Protein AF-K2BAF0-F1 (afdb_monomer)

Sequence (89 aa):
ASTPMGDAKPGWKVLRALATLSHLSGFSYQNIAAIGDTIKKQLDNHFSATARSTSITLPTFNDKIVVPEWSLYRDNALVRRAKALQELV

Solvent-accessible surface area (backbone atoms only — not comparable to full-atom values): 6103 Å² total; per-residue (Å²): 139,80,80,67,66,83,87,58,68,64,67,69,59,53,52,32,51,51,29,58,76,65,71,48,82,93,48,87,70,89,50,71,64,61,52,52,52,51,53,46,53,54,42,62,76,76,49,68,96,62,89,75,86,70,89,75,84,76,82,90,74,92,66,87,81,86,78,78,88,77,59,84,55,61,73,46,76,65,48,60,66,35,62,83,55,58,75,79,110

Foldseek 3Di:
DDDDPDPDDDPLVVVLVVCVVVVHPDSPDDDPVVVVVVVVVVCVVVDDPDPDPDPDDDDDDPDDDDDDDDDPQPDDPVSVPPPVNVVVD

Mean predicted aligned error: 8.89 Å

Secondary structure (DSSP, 8-state):
-PPPPTT---HHHHHHHHHHHTT-TT----SHHHHHHHHHHHHHHH--SS-------PPPP-S--------GGGSSHHHHH-HHHHTT-

Radius of gyration: 20.71 Å; Cα contacts (8 Å, |Δi|>4): 27; chains: 1; bounding box: 51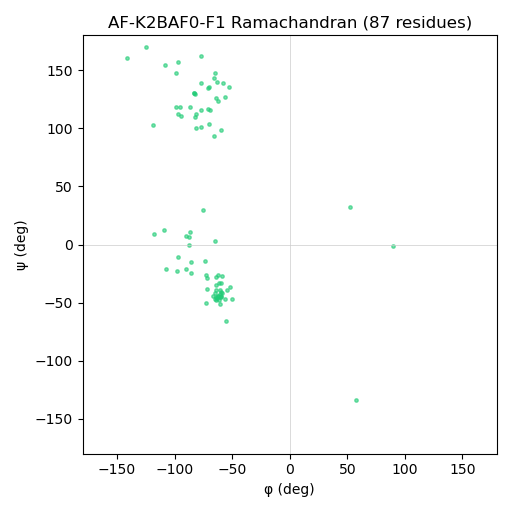×32×44 Å

Structure (mmCIF, N/CA/C/O backbone):
data_AF-K2BAF0-F1
#
_entry.id   AF-K2BAF0-F1
#
loop_
_atom_site.gro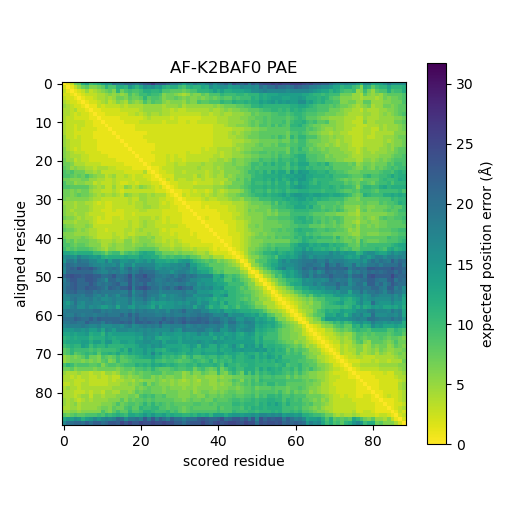up_PDB
_atom_site.id
_atom_site.type_symbol
_atom_site.label_atom_id
_atom_site.label_alt_id
_atom_site.label_comp_id
_atom_site.label_asym_id
_atom_site.label_entity_id
_atom_site.label_seq_id
_atom_site.pdbx_PDB_ins_code
_atom_site.Cartn_x
_atom_site.Cartn_y
_atom_site.Cartn_z
_atom_site.occupancy
_atom_site.B_iso_or_equiv
_atom_site.auth_seq_id
_atom_site.auth_comp_id
_atom_site.auth_asym_id
_atom_site.auth_atom_id
_atom_site.pdbx_PDB_model_num
ATOM 1 N N . ALA A 1 1 ? -10.043 11.760 -11.874 1.00 61.38 1 ALA A N 1
ATOM 2 C CA . ALA A 1 1 ? -10.028 10.459 -11.170 1.00 61.38 1 ALA A CA 1
ATOM 3 C C . ALA A 1 1 ? -11.285 9.687 -11.557 1.00 61.38 1 ALA A C 1
ATOM 5 O O . ALA A 1 1 ? -12.323 10.323 -11.685 1.00 61.38 1 ALA A O 1
ATOM 6 N N . SER A 1 2 ? -11.185 8.376 -11.796 1.00 79.81 2 SER A N 1
ATOM 7 C CA . SER A 1 2 ? -12.328 7.540 -12.204 1.00 79.81 2 SER A CA 1
ATOM 8 C C . SER A 1 2 ? -12.953 6.820 -11.009 1.00 79.81 2 SER A C 1
ATOM 10 O O . SER A 1 2 ? -12.280 6.603 -9.997 1.00 79.81 2 SER A O 1
ATOM 12 N N . THR A 1 3 ? -14.222 6.431 -11.127 1.00 86.25 3 THR A N 1
ATOM 13 C CA . THR A 1 3 ? -14.869 5.539 -10.161 1.00 86.25 3 THR A CA 1
ATOM 14 C C . THR A 1 3 ? -14.215 4.151 -10.190 1.00 86.25 3 THR A C 1
ATOM 16 O O . THR A 1 3 ? -13.731 3.716 -11.241 1.00 86.25 3 THR A O 1
ATOM 19 N N . PRO A 1 4 ? -14.160 3.442 -9.045 1.00 88.62 4 PRO A N 1
ATOM 20 C CA . PRO A 1 4 ? -13.665 2.070 -9.008 1.00 88.62 4 PRO A CA 1
ATOM 21 C C . PRO A 1 4 ? -14.485 1.179 -9.946 1.00 88.62 4 PRO A C 1
ATOM 23 O O . PRO A 1 4 ? -15.706 1.309 -10.011 1.0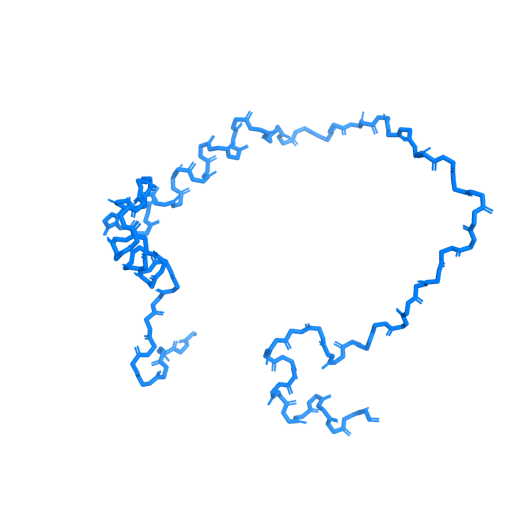0 88.62 4 PRO A O 1
ATOM 26 N N . MET A 1 5 ? -13.823 0.277 -10.672 1.00 92.12 5 MET A N 1
ATOM 27 C CA . MET A 1 5 ? -14.516 -0.647 -11.572 1.00 92.12 5 MET A CA 1
ATOM 28 C C . MET A 1 5 ? -15.173 -1.792 -10.790 1.00 92.12 5 MET A C 1
ATOM 30 O O . MET A 1 5 ? -14.559 -2.358 -9.884 1.00 92.12 5 MET A O 1
ATOM 34 N N . GLY A 1 6 ? -16.396 -2.163 -11.180 1.00 92.94 6 GLY A N 1
ATOM 35 C CA . GLY A 1 6 ? -17.143 -3.271 -10.579 1.00 92.94 6 GLY A CA 1
ATOM 36 C C . GLY A 1 6 ? -17.347 -3.100 -9.070 1.00 92.94 6 GLY A C 1
ATOM 37 O O . GLY A 1 6 ? -17.681 -2.017 -8.596 1.00 92.94 6 GLY A O 1
ATOM 38 N N . ASP A 1 7 ? -17.094 -4.168 -8.312 1.00 92.44 7 ASP A N 1
ATOM 39 C CA . ASP A 1 7 ? -17.261 -4.199 -6.852 1.00 92.44 7 ASP A CA 1
ATOM 40 C C . ASP A 1 7 ? -16.043 -3.701 -6.061 1.00 92.44 7 ASP A C 1
ATOM 42 O O . ASP A 1 7 ? -15.989 -3.850 -4.834 1.00 92.44 7 ASP A O 1
ATOM 46 N N . ALA A 1 8 ? -15.060 -3.089 -6.729 1.00 93.25 8 ALA A N 1
ATOM 47 C CA . ALA A 1 8 ? -13.865 -2.583 -6.071 1.00 93.25 8 ALA A CA 1
ATOM 48 C C . ALA A 1 8 ? -14.220 -1.588 -4.949 1.00 93.25 8 ALA A C 1
ATOM 50 O O . ALA A 1 8 ? -14.939 -0.602 -5.138 1.00 93.25 8 ALA A O 1
ATOM 51 N N . LYS A 1 9 ? -13.689 -1.842 -3.750 1.00 91.44 9 LYS A N 1
ATOM 52 C CA . LYS A 1 9 ? -13.856 -0.980 -2.573 1.00 91.44 9 LYS A CA 1
ATOM 53 C C . LYS A 1 9 ? -12.545 -0.253 -2.257 1.00 91.44 9 LYS A C 1
ATOM 55 O O . LYS A 1 9 ? -11.472 -0.766 -2.570 1.00 91.44 9 LYS A O 1
ATOM 60 N N . PRO A 1 10 ? -12.599 0.914 -1.590 1.00 91.88 10 PRO A N 1
ATOM 61 C CA . PRO A 1 10 ? -11.402 1.567 -1.069 1.00 91.88 10 PRO A CA 1
ATOM 62 C C . PRO A 1 10 ? -10.575 0.614 -0.197 1.00 91.88 10 PRO A C 1
ATOM 64 O O . PRO A 1 10 ? -11.134 -0.056 0.674 1.00 91.88 10 PRO A O 1
ATOM 67 N N . GLY A 1 11 ? -9.251 0.596 -0.387 1.00 91.94 11 GLY A N 1
ATOM 68 C CA . GLY A 1 11 ? -8.357 -0.366 0.273 1.00 91.94 11 GLY A CA 1
ATOM 69 C C . GLY A 1 11 ? -8.487 -0.390 1.798 1.00 91.94 11 GLY A C 1
ATOM 70 O O . GLY A 1 11 ? -8.556 -1.460 2.393 1.00 91.94 11 GLY A O 1
ATOM 71 N N . TRP A 1 12 ? -8.650 0.771 2.438 1.00 93.25 12 TRP A N 1
ATOM 72 C CA . TRP A 1 12 ? -8.829 0.858 3.892 1.00 93.25 12 TRP A CA 1
ATOM 73 C C . TRP A 1 12 ? -10.087 0.137 4.402 1.00 93.25 12 TRP A C 1
ATOM 75 O O . TRP A 1 12 ? -10.070 -0.425 5.495 1.00 93.25 12 TRP A O 1
ATOM 85 N N . LYS A 1 13 ? -11.176 0.111 3.617 1.00 94.06 13 LYS A N 1
ATOM 86 C CA . LYS A 1 13 ? -12.404 -0.611 3.988 1.00 94.06 13 LYS A CA 1
ATOM 87 C C . LYS A 1 13 ? -12.198 -2.117 3.896 1.00 94.06 13 LYS A C 1
ATOM 89 O O . LYS A 1 13 ? -12.707 -2.839 4.747 1.00 94.06 13 LYS A O 1
ATOM 94 N N . VAL A 1 14 ? -11.447 -2.569 2.889 1.00 94.44 14 VAL A N 1
ATOM 95 C CA . VAL A 1 14 ? -11.074 -3.982 2.731 1.00 94.44 14 VAL A CA 1
ATOM 96 C C . VAL A 1 14 ? -10.193 -4.419 3.900 1.00 94.44 14 VAL A C 1
ATOM 98 O O . VAL A 1 14 ? -10.505 -5.412 4.545 1.00 94.44 14 VAL A O 1
ATOM 101 N N . LEU A 1 15 ? -9.168 -3.634 4.249 1.00 93.62 15 LEU A N 1
ATOM 102 C CA . LEU A 1 15 ? -8.305 -3.912 5.403 1.00 93.62 15 LEU A CA 1
ATOM 103 C C . LEU A 1 15 ? -9.091 -3.951 6.719 1.00 93.62 15 LEU A C 1
ATOM 105 O O . LEU A 1 15 ? -8.925 -4.884 7.498 1.00 93.62 15 LEU A O 1
ATOM 109 N N . ARG A 1 16 ? -10.003 -2.996 6.946 1.00 94.19 16 ARG A N 1
ATOM 110 C CA . ARG A 1 16 ? -10.890 -3.004 8.120 1.00 94.19 16 ARG A CA 1
ATOM 111 C C . ARG A 1 16 ? -11.764 -4.256 8.178 1.00 94.19 16 ARG A C 1
ATOM 113 O O . ARG A 1 16 ? -11.918 -4.842 9.247 1.00 94.19 16 ARG A O 1
ATOM 120 N N . ALA A 1 17 ? -12.362 -4.646 7.053 1.00 94.75 17 ALA A N 1
ATOM 121 C CA . ALA A 1 17 ? -13.205 -5.835 6.982 1.00 94.75 17 ALA A CA 1
ATOM 122 C C . ALA A 1 17 ? -12.399 -7.105 7.286 1.00 94.75 17 ALA A C 1
ATOM 124 O O . ALA A 1 17 ? -12.823 -7.899 8.119 1.00 94.75 17 ALA A O 1
ATOM 125 N N . LEU A 1 18 ? -11.210 -7.250 6.690 1.00 95.75 18 LEU A N 1
ATOM 126 C CA . LEU A 1 18 ? -10.307 -8.369 6.967 1.00 95.75 18 LEU A CA 1
ATOM 127 C C . LEU A 1 18 ? -9.890 -8.407 8.440 1.00 95.75 18 LEU A C 1
ATOM 129 O O . LEU A 1 18 ? -9.991 -9.452 9.069 1.00 95.75 18 LEU A O 1
ATOM 133 N N . ALA A 1 19 ? -9.516 -7.269 9.023 1.00 95.12 19 ALA A N 1
ATOM 134 C CA . ALA A 1 19 ? -9.180 -7.187 10.442 1.00 95.12 19 ALA A CA 1
ATOM 135 C C . ALA A 1 19 ? -10.359 -7.579 11.347 1.00 95.12 19 ALA A C 1
ATOM 137 O O . ALA A 1 19 ? -10.163 -8.277 12.336 1.00 95.12 19 ALA A O 1
ATOM 138 N N . THR A 1 20 ? -11.583 -7.185 10.981 1.00 94.88 20 THR A N 1
ATOM 139 C CA . THR A 1 20 ? -12.803 -7.561 11.716 1.00 94.88 20 THR A CA 1
ATOM 140 C C . THR A 1 20 ? -13.031 -9.072 11.664 1.00 94.88 20 THR A C 1
ATOM 142 O O . THR A 1 20 ? -13.301 -9.680 12.696 1.00 94.88 20 THR A O 1
ATOM 145 N N . LEU A 1 21 ? -12.877 -9.682 10.483 1.00 96.62 21 LEU A N 1
ATOM 146 C CA . LEU A 1 21 ? -12.990 -11.134 10.291 1.00 96.62 21 LEU A CA 1
ATOM 147 C C . LEU A 1 21 ? -11.900 -11.905 11.047 1.00 96.62 21 LEU A C 1
ATOM 149 O O . LEU A 1 21 ? -12.153 -12.994 11.547 1.00 96.62 21 LEU A O 1
ATOM 153 N N . SER A 1 22 ? -10.699 -11.338 11.145 1.00 96.06 22 SER A N 1
ATOM 154 C CA . SER A 1 22 ? -9.568 -11.918 11.876 1.00 96.06 22 SER A CA 1
ATOM 155 C C . SER A 1 22 ? -9.532 -11.540 13.364 1.00 96.06 22 SER A C 1
ATOM 157 O O . SER A 1 22 ? -8.556 -11.862 14.034 1.00 96.06 22 SER A O 1
ATOM 159 N N . HIS A 1 23 ? -10.557 -10.852 13.885 1.00 93.56 23 HIS A N 1
ATOM 160 C CA . HIS A 1 23 ? -10.629 -10.370 15.272 1.00 93.56 23 HIS A CA 1
ATOM 161 C C . HIS A 1 23 ? -9.408 -9.540 15.724 1.00 93.56 23 HIS A C 1
ATOM 163 O O . HIS A 1 23 ? -9.025 -9.552 16.894 1.00 93.56 23 HIS A O 1
ATOM 169 N N . LEU A 1 24 ? -8.798 -8.793 14.800 1.00 93.88 24 LEU A N 1
ATOM 170 C CA . LEU A 1 24 ? -7.654 -7.927 15.077 1.00 93.88 24 LEU A CA 1
ATOM 171 C C . LEU A 1 24 ? -8.121 -6.577 15.633 1.00 93.88 24 LEU A C 1
ATOM 173 O O . LEU A 1 24 ? -8.983 -5.905 15.062 1.00 93.88 24 LEU A O 1
ATOM 177 N N . SER A 1 25 ? -7.515 -6.153 16.739 1.00 90.31 25 SER A N 1
ATOM 178 C CA . SER A 1 25 ? -7.724 -4.825 17.313 1.00 90.31 25 SER A CA 1
ATOM 179 C C . SER A 1 25 ? -6.953 -3.748 16.532 1.00 90.31 25 SER A C 1
ATOM 181 O O . SER A 1 25 ? -6.048 -4.039 15.754 1.00 90.31 25 SER A O 1
ATOM 183 N N . GLY A 1 26 ? -7.334 -2.478 16.707 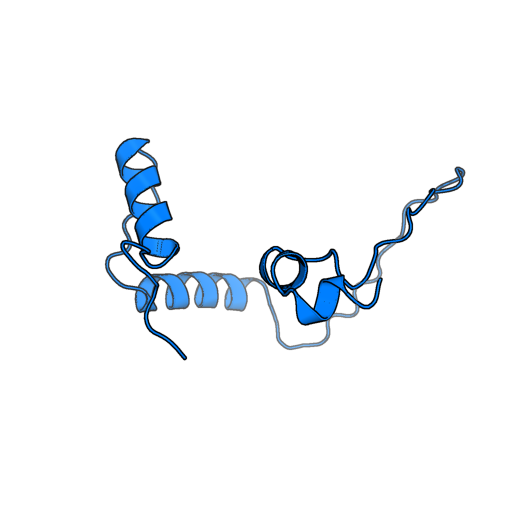1.00 85.44 26 GLY A N 1
ATOM 184 C CA . GLY A 1 26 ? -6.628 -1.335 16.107 1.00 85.44 26 GLY A CA 1
ATOM 185 C C . GLY A 1 26 ? -7.095 -0.907 14.709 1.00 85.44 26 GLY A C 1
ATOM 186 O O . GLY A 1 26 ? -6.610 0.097 14.204 1.00 85.44 26 GLY A O 1
ATOM 187 N N . PHE A 1 27 ? -8.071 -1.592 14.101 1.00 87.62 27 PHE A N 1
ATOM 188 C CA . PHE A 1 27 ? -8.592 -1.264 12.759 1.00 87.62 27 PHE A CA 1
ATOM 189 C C . PHE A 1 27 ? -10.018 -0.684 12.750 1.00 87.62 27 PHE A C 1
ATOM 191 O O . PHE A 1 27 ? -10.623 -0.541 11.688 1.00 87.62 27 PHE A O 1
ATOM 198 N N . SER A 1 28 ? -10.567 -0.296 13.905 1.00 86.94 28 SER A N 1
ATOM 199 C CA . SER A 1 28 ? -11.974 0.122 14.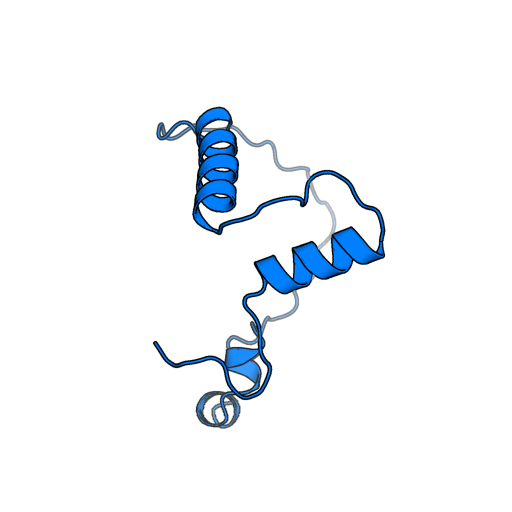082 1.00 86.94 28 SER A CA 1
ATOM 200 C C . SER A 1 28 ? -12.318 1.532 13.564 1.00 86.94 28 SER A C 1
ATOM 202 O O . SER A 1 28 ? -13.212 2.199 14.085 1.00 86.94 28 SER A O 1
ATOM 204 N N . TYR A 1 29 ? -11.627 2.011 12.531 1.00 90.75 29 TYR A N 1
ATOM 205 C CA . TYR A 1 29 ? -11.849 3.336 11.955 1.00 90.75 29 TYR A CA 1
ATOM 206 C C . TYR A 1 29 ? -13.185 3.413 11.208 1.00 90.75 29 TYR A C 1
ATOM 208 O O . TYR A 1 29 ? -13.524 2.533 10.411 1.00 90.75 29 TYR A O 1
ATOM 216 N N . GLN A 1 30 ? -13.937 4.495 11.425 1.00 88.38 30 GLN A N 1
ATOM 217 C CA . GLN A 1 30 ? -15.243 4.706 10.783 1.00 88.38 30 GLN A CA 1
ATOM 218 C C . GLN A 1 30 ? -15.195 5.612 9.553 1.00 88.38 30 GLN A C 1
ATOM 220 O O . GLN A 1 30 ? -16.059 5.520 8.682 1.00 88.38 30 GLN A O 1
ATOM 225 N N . ASN A 1 31 ? -14.171 6.456 9.442 1.00 91.56 31 ASN A N 1
ATOM 226 C CA . ASN A 1 31 ? -13.987 7.365 8.321 1.00 91.56 31 ASN A CA 1
ATOM 227 C C . ASN A 1 31 ? -12.500 7.453 7.934 1.00 91.56 31 ASN A C 1
ATOM 229 O O . ASN A 1 31 ? -11.614 7.088 8.706 1.00 91.56 31 ASN A O 1
ATOM 233 N N . ILE A 1 32 ? -12.239 7.920 6.711 1.00 92.50 32 ILE A N 1
ATOM 234 C CA . ILE A 1 32 ? -10.878 8.045 6.174 1.00 92.50 32 ILE A CA 1
ATOM 235 C C . ILE A 1 32 ? -10.091 9.184 6.836 1.00 92.50 32 ILE A C 1
ATOM 237 O O . ILE A 1 32 ? -8.875 9.086 6.963 1.00 92.50 32 ILE A O 1
ATOM 241 N N . ALA A 1 33 ? -10.782 10.233 7.295 1.00 93.69 33 ALA A N 1
ATOM 242 C CA . ALA A 1 33 ? -10.162 11.372 7.966 1.00 93.69 33 ALA A CA 1
ATOM 243 C C . ALA A 1 33 ? -9.471 10.944 9.268 1.00 93.69 33 ALA A C 1
ATOM 245 O O . ALA A 1 33 ? -8.312 11.268 9.468 1.00 93.69 33 ALA A O 1
ATOM 246 N N . ALA A 1 34 ? -10.123 10.106 10.078 1.00 92.19 34 ALA A N 1
ATOM 247 C CA . ALA A 1 34 ? -9.569 9.559 11.310 1.00 92.19 34 ALA A CA 1
ATOM 248 C C . ALA A 1 34 ? -8.292 8.755 11.048 1.00 92.19 34 ALA A C 1
ATOM 250 O O . ALA A 1 34 ? -7.325 8.894 11.788 1.00 92.19 34 ALA A O 1
ATOM 251 N N . ILE A 1 35 ? -8.257 7.956 9.974 1.00 93.19 35 ILE A N 1
ATOM 252 C CA . ILE A 1 35 ? -7.041 7.236 9.565 1.00 93.19 35 ILE A CA 1
ATOM 253 C C . ILE A 1 35 ? -5.933 8.247 9.245 1.00 93.19 35 ILE A C 1
ATOM 255 O O . ILE A 1 35 ? -4.842 8.153 9.805 1.00 93.19 35 ILE A O 1
ATOM 259 N N . GLY A 1 36 ? -6.230 9.244 8.406 1.00 92.06 36 GLY A N 1
ATOM 260 C CA . GLY A 1 36 ? -5.289 10.306 8.047 1.00 92.06 36 GLY A CA 1
ATOM 261 C C . GLY A 1 36 ? -4.753 11.064 9.260 1.00 92.06 36 GLY A C 1
ATOM 262 O O . GLY A 1 36 ? -3.543 11.214 9.390 1.00 92.06 36 GLY A O 1
ATOM 263 N N . ASP A 1 37 ? -5.623 11.462 10.185 1.00 92.56 37 ASP A N 1
ATOM 264 C CA . ASP A 1 37 ? -5.251 12.168 11.411 1.00 92.56 37 ASP A CA 1
ATOM 265 C C . ASP A 1 37 ? -4.370 11.308 12.318 1.00 92.56 37 ASP A C 1
ATOM 267 O O . ASP A 1 37 ? -3.417 11.813 12.910 1.00 92.56 37 ASP A O 1
ATOM 271 N N . THR A 1 38 ? -4.653 10.006 12.431 1.00 90.62 38 THR A N 1
ATOM 272 C CA . THR A 1 38 ? -3.808 9.105 13.228 1.00 90.62 38 THR A CA 1
ATOM 273 C C . THR A 1 38 ? -2.419 8.933 12.628 1.00 90.62 38 THR A C 1
ATOM 275 O O . THR A 1 38 ? -1.435 9.059 13.355 1.00 90.62 38 THR A O 1
ATOM 278 N N . ILE A 1 39 ? -2.327 8.735 11.309 1.00 90.94 39 ILE A N 1
ATOM 279 C CA . ILE A 1 39 ? -1.046 8.628 10.603 1.00 90.94 39 ILE A CA 1
ATOM 280 C C . ILE A 1 39 ? -0.290 9.952 10.694 1.00 90.94 39 ILE A C 1
ATOM 282 O O . ILE A 1 39 ? 0.907 9.953 10.956 1.00 90.94 39 ILE A O 1
ATOM 286 N N . LYS A 1 40 ? -0.984 11.082 10.531 1.00 91.44 40 LYS A N 1
ATOM 287 C CA . LYS A 1 40 ? -0.382 12.409 10.637 1.00 91.44 40 LYS A CA 1
ATOM 288 C C . LYS A 1 40 ? 0.187 12.651 12.030 1.00 91.44 40 LYS A C 1
ATOM 290 O O . LYS A 1 40 ? 1.345 13.017 12.132 1.00 91.44 40 LYS A O 1
ATOM 295 N N . LYS A 1 41 ? -0.565 12.359 13.096 1.00 90.38 41 LYS A N 1
ATOM 296 C CA . LYS A 1 41 ? -0.058 12.458 14.476 1.00 90.38 41 LYS A CA 1
ATOM 297 C C . LYS A 1 41 ? 1.163 11.567 14.710 1.00 90.38 41 LYS A C 1
ATOM 299 O O . LYS A 1 41 ? 2.109 11.993 15.361 1.00 90.38 41 LYS A O 1
ATOM 304 N N . GLN A 1 42 ? 1.156 10.338 14.191 1.00 88.56 42 GLN A N 1
ATOM 305 C CA . GLN A 1 42 ? 2.322 9.452 14.268 1.00 88.56 42 GLN A CA 1
ATOM 306 C C . GLN A 1 42 ? 3.518 10.044 13.520 1.00 88.56 42 GLN A C 1
ATOM 308 O O . GLN A 1 42 ? 4.627 10.051 14.047 1.00 88.56 42 GLN A O 1
ATOM 313 N N . LEU A 1 43 ? 3.294 10.570 12.318 1.00 87.94 43 LEU A N 1
ATOM 314 C CA . LEU A 1 43 ? 4.340 11.185 11.518 1.00 87.94 43 LEU A CA 1
ATOM 315 C C . LEU A 1 43 ? 4.896 12.438 12.197 1.00 87.94 43 LEU A C 1
ATOM 317 O O . LEU A 1 43 ? 6.106 12.539 12.328 1.00 87.94 43 LEU A O 1
ATOM 321 N N . ASP A 1 44 ? 4.046 13.331 12.702 1.00 86.38 44 ASP A N 1
ATOM 322 C CA . ASP A 1 44 ? 4.450 14.553 13.409 1.00 86.38 44 ASP A CA 1
ATOM 323 C C . ASP A 1 44 ? 5.284 14.231 14.667 1.00 86.38 44 ASP A C 1
ATOM 325 O O . ASP A 1 44 ? 6.221 14.955 14.999 1.00 86.38 44 ASP A O 1
ATOM 329 N N . ASN A 1 45 ? 5.007 13.105 15.336 1.00 80.50 45 ASN A N 1
ATOM 330 C CA . ASN A 1 45 ? 5.795 12.641 16.483 1.00 80.50 45 ASN A CA 1
ATOM 331 C C . ASN A 1 45 ? 7.184 12.096 16.098 1.00 80.50 45 ASN A C 1
ATOM 333 O O . ASN A 1 45 ? 8.092 12.094 16.930 1.00 80.50 45 ASN A O 1
ATOM 337 N N . HIS A 1 46 ? 7.359 11.603 14.869 1.00 74.94 46 HIS A N 1
ATOM 338 C CA . HIS A 1 46 ? 8.599 10.962 14.412 1.00 74.94 46 HIS A CA 1
ATOM 339 C C . HIS A 1 46 ? 9.413 11.814 13.432 1.00 74.94 46 HIS A C 1
ATOM 341 O O . HIS A 1 46 ? 10.615 11.593 13.274 1.00 74.94 46 HIS A O 1
ATOM 347 N N . PHE A 1 47 ? 8.780 12.783 12.780 1.00 70.12 47 PHE A N 1
ATOM 348 C CA . PHE A 1 47 ? 9.334 13.544 11.675 1.00 70.12 47 PHE A CA 1
ATOM 349 C C . PHE A 1 47 ? 9.399 15.021 12.061 1.00 70.12 47 PHE A C 1
ATOM 351 O O . PHE A 1 47 ? 8.406 15.742 12.048 1.00 70.12 47 PHE A O 1
ATOM 358 N N . SER A 1 48 ? 10.598 15.492 12.397 1.00 66.75 48 SER A N 1
ATOM 359 C CA . SER A 1 48 ? 10.863 16.928 12.436 1.00 66.75 48 SER A CA 1
ATOM 360 C C . SER A 1 48 ? 11.178 17.386 11.014 1.00 66.75 48 SER A C 1
ATOM 362 O O . SER A 1 48 ? 12.031 16.795 10.361 1.00 66.75 48 SER A O 1
ATOM 364 N N . ALA A 1 49 ? 10.539 18.458 10.539 1.00 66.25 49 ALA A N 1
ATOM 365 C CA . ALA A 1 49 ? 10.815 19.065 9.229 1.00 66.25 49 ALA A CA 1
ATOM 366 C C . ALA A 1 49 ? 12.229 19.681 9.109 1.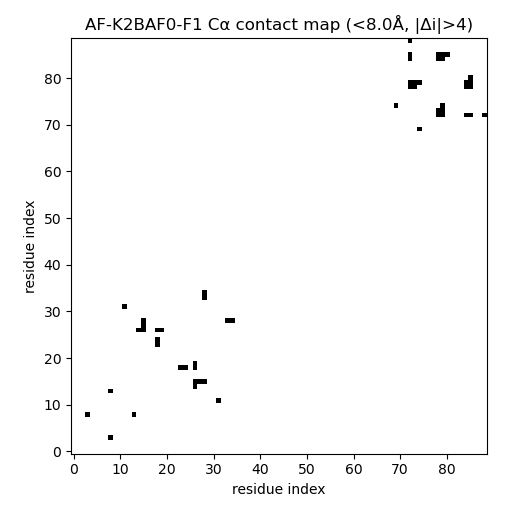00 66.25 49 ALA A C 1
ATOM 368 O O . ALA A 1 49 ? 12.571 20.281 8.092 1.00 66.25 49 ALA A O 1
ATOM 369 N N . THR A 1 50 ? 13.055 19.555 10.147 1.00 70.88 50 THR A N 1
ATOM 370 C CA . THR A 1 50 ? 14.459 19.950 10.118 1.00 70.88 50 THR A CA 1
ATOM 371 C C . THR A 1 50 ? 15.287 18.838 9.482 1.00 70.88 50 THR A C 1
ATOM 373 O O . THR A 1 50 ? 15.174 17.671 9.856 1.00 70.88 50 THR A O 1
ATOM 376 N N . ALA A 1 51 ? 16.122 19.190 8.499 1.00 66.56 51 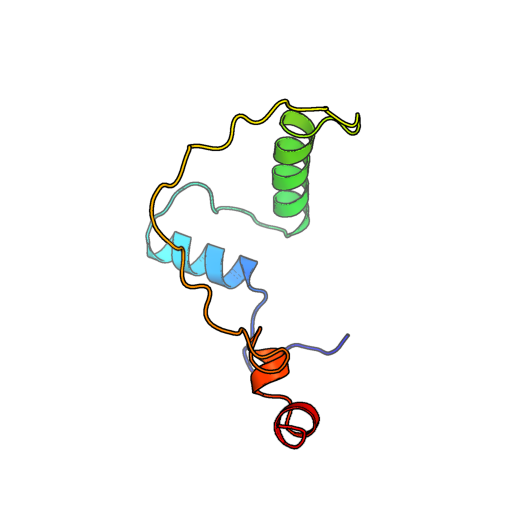ALA A N 1
ATOM 377 C CA . ALA A 1 51 ? 17.053 18.255 7.879 1.00 66.56 51 ALA A CA 1
ATOM 378 C C . ALA A 1 51 ? 18.001 17.701 8.952 1.00 66.56 51 ALA A C 1
ATOM 380 O O . ALA A 1 51 ? 18.961 18.351 9.365 1.00 66.56 51 ALA A O 1
ATOM 381 N N . ARG A 1 52 ? 17.700 16.501 9.449 1.00 67.69 52 ARG A N 1
ATOM 382 C CA . ARG A 1 52 ? 18.532 15.821 10.431 1.00 67.69 52 ARG A CA 1
ATOM 383 C C . ARG A 1 52 ? 19.673 15.153 9.678 1.00 67.69 52 ARG A C 1
ATOM 385 O O . ARG A 1 52 ? 19.492 14.088 9.098 1.00 67.69 52 ARG A O 1
ATOM 392 N N . SER A 1 53 ? 20.848 15.776 9.688 1.00 69.62 53 SER A N 1
ATOM 393 C CA . SER A 1 53 ? 22.078 15.125 9.235 1.00 69.62 53 SER A CA 1
ATOM 394 C C . SER A 1 53 ? 22.396 13.975 10.187 1.00 69.62 53 SER A C 1
ATOM 396 O O . SER A 1 53 ? 22.981 14.168 11.250 1.00 69.62 53 SER A O 1
ATOM 398 N N . THR A 1 54 ? 21.947 12.770 9.850 1.00 70.94 54 THR A N 1
ATOM 399 C CA . THR A 1 54 ? 22.318 11.554 10.571 1.00 70.94 54 THR A CA 1
ATOM 400 C C . THR A 1 54 ? 23.620 11.028 9.988 1.00 70.94 54 THR A C 1
ATOM 402 O O . THR A 1 54 ? 23.666 10.671 8.812 1.00 70.94 54 THR A O 1
ATOM 405 N N . SER A 1 55 ? 24.677 10.955 10.796 1.00 80.25 55 SER A N 1
ATOM 406 C CA . SER A 1 55 ? 25.867 10.184 10.442 1.00 80.25 55 SER A CA 1
ATOM 407 C C . SER A 1 55 ? 25.508 8.702 10.507 1.00 80.25 55 SER A C 1
ATOM 409 O O . SER A 1 55 ? 25.340 8.146 11.592 1.00 80.25 55 SER A O 1
ATOM 411 N N . ILE A 1 56 ? 25.326 8.083 9.344 1.00 81.44 56 ILE A N 1
ATOM 412 C CA . ILE A 1 56 ? 25.043 6.654 9.228 1.00 81.44 56 ILE A CA 1
ATOM 413 C C . ILE A 1 56 ? 26.376 5.952 8.984 1.00 81.44 56 ILE A C 1
ATOM 415 O O . ILE A 1 56 ? 27.033 6.202 7.975 1.00 81.44 56 ILE A O 1
ATOM 419 N N . THR A 1 57 ? 26.774 5.071 9.897 1.00 85.56 57 THR A N 1
ATOM 420 C CA . THR A 1 57 ? 27.897 4.161 9.662 1.00 85.56 57 THR A CA 1
ATOM 421 C C . THR A 1 57 ? 27.376 2.979 8.861 1.00 85.56 57 THR A C 1
ATOM 423 O O . THR A 1 57 ? 26.588 2.180 9.367 1.00 85.56 57 THR A O 1
ATOM 426 N N . LEU A 1 58 ? 27.778 2.888 7.596 1.00 81.31 58 LEU A N 1
ATOM 427 C CA . LEU A 1 58 ? 27.457 1.732 6.768 1.00 81.31 58 LEU A CA 1
ATOM 428 C C . LEU A 1 58 ? 28.276 0.525 7.255 1.00 81.31 58 LEU A C 1
ATOM 430 O O . LEU A 1 58 ? 29.477 0.674 7.496 1.00 81.31 58 LEU A O 1
ATOM 434 N N . PRO A 1 59 ? 27.666 -0.661 7.407 1.00 82.25 59 PRO A N 1
ATOM 435 C CA . PRO A 1 59 ? 28.421 -1.873 7.684 1.00 82.25 59 PRO A CA 1
ATOM 436 C C . PRO A 1 59 ? 29.356 -2.182 6.508 1.00 82.25 59 PRO A C 1
ATOM 438 O O . PRO A 1 59 ? 28.993 -2.016 5.342 1.00 82.25 59 PRO A O 1
ATOM 441 N N . THR A 1 60 ? 30.573 -2.625 6.814 1.00 81.69 60 THR A N 1
ATOM 442 C CA . THR A 1 60 ? 31.551 -3.057 5.815 1.00 81.69 60 THR A CA 1
ATOM 443 C C . THR A 1 60 ? 31.110 -4.384 5.206 1.00 81.69 60 THR A C 1
ATOM 445 O O . THR A 1 60 ? 31.038 -5.400 5.893 1.00 81.69 60 THR A O 1
ATOM 448 N N . PHE A 1 61 ? 30.824 -4.381 3.904 1.00 80.94 61 PHE A N 1
ATOM 449 C CA . PHE A 1 61 ? 30.571 -5.594 3.130 1.00 80.94 61 PHE A CA 1
ATOM 450 C C . PHE A 1 61 ? 31.842 -5.982 2.368 1.00 80.94 61 PHE A C 1
ATOM 452 O O . PHE A 1 61 ? 32.316 -5.214 1.533 1.00 80.94 61 PHE A O 1
ATOM 459 N N . ASN A 1 62 ? 32.390 -7.167 2.655 1.00 75.56 62 ASN A N 1
ATOM 460 C CA . ASN A 1 62 ? 33.548 -7.717 1.933 1.00 75.56 62 ASN A CA 1
ATOM 461 C C . ASN A 1 62 ? 33.157 -8.476 0.653 1.00 75.56 62 ASN A C 1
ATOM 463 O O . ASN A 1 62 ? 34.013 -8.722 -0.195 1.00 75.56 62 ASN A O 1
ATOM 467 N N . ASP A 1 63 ? 31.877 -8.819 0.498 1.00 83.12 63 ASP A N 1
ATOM 468 C CA . ASP A 1 63 ? 31.372 -9.579 -0.641 1.00 83.12 63 ASP A CA 1
ATOM 469 C C . ASP A 1 63 ? 30.746 -8.669 -1.701 1.00 83.12 63 ASP A C 1
ATOM 471 O O . ASP A 1 63 ? 30.141 -7.634 -1.405 1.00 83.12 63 ASP A O 1
ATOM 475 N N . LYS A 1 64 ? 30.857 -9.077 -2.969 1.00 82.56 64 LYS A N 1
ATOM 476 C CA . LYS A 1 64 ? 30.194 -8.389 -4.080 1.00 82.56 64 LYS A CA 1
ATOM 477 C C . LYS A 1 64 ? 28.683 -8.594 -3.972 1.00 82.56 64 LYS A C 1
ATOM 479 O O . LYS A 1 64 ? 28.193 -9.709 -4.134 1.00 82.56 64 LYS A O 1
ATOM 484 N N . ILE A 1 65 ? 27.943 -7.510 -3.760 1.00 79.75 65 ILE A N 1
ATOM 485 C CA . ILE A 1 65 ? 26.480 -7.516 -3.831 1.00 79.75 65 ILE A CA 1
ATOM 486 C C . ILE A 1 65 ? 26.082 -7.528 -5.309 1.00 79.75 65 ILE A C 1
ATOM 488 O O . ILE A 1 65 ? 26.361 -6.581 -6.043 1.00 79.75 65 ILE A O 1
ATOM 492 N N . VAL A 1 66 ? 25.431 -8.602 -5.756 1.00 83.19 66 VAL A N 1
ATOM 493 C CA . VAL A 1 66 ? 24.832 -8.662 -7.093 1.00 83.19 66 VAL A CA 1
ATOM 494 C C . VAL A 1 66 ? 23.483 -7.957 -7.038 1.00 83.19 66 VAL A C 1
ATOM 496 O O . VAL A 1 66 ? 22.554 -8.437 -6.390 1.00 83.19 66 VAL A O 1
ATOM 499 N N . VAL A 1 67 ? 23.374 -6.817 -7.718 1.00 83.88 67 VAL A N 1
ATOM 500 C CA . VAL A 1 67 ? 22.102 -6.114 -7.899 1.00 83.88 67 VAL A CA 1
ATOM 501 C C . VAL A 1 67 ? 21.543 -6.517 -9.264 1.00 83.88 67 VAL A C 1
ATOM 503 O O . VAL A 1 67 ? 22.163 -6.189 -10.277 1.00 83.88 67 VAL A O 1
ATOM 506 N N . PRO A 1 68 ? 20.420 -7.253 -9.325 1.00 82.88 68 PRO A N 1
ATOM 507 C CA . PRO A 1 68 ? 19.791 -7.564 -10.599 1.00 82.88 68 PRO A CA 1
ATOM 508 C C . PRO A 1 68 ? 19.274 -6.277 -11.244 1.00 82.88 68 PRO A C 1
ATOM 510 O O . PRO A 1 68 ? 18.769 -5.385 -10.559 1.00 82.88 68 PRO A O 1
ATOM 513 N N . GLU A 1 69 ? 19.382 -6.190 -12.566 1.00 83.31 69 GLU A N 1
ATOM 514 C CA . GLU A 1 69 ? 18.813 -5.071 -13.306 1.00 83.31 69 GLU A CA 1
ATOM 515 C C . GLU A 1 69 ? 17.289 -5.056 -13.130 1.00 83.31 69 GLU A C 1
ATOM 517 O O . GLU A 1 69 ? 16.594 -6.039 -13.403 1.00 83.31 69 GLU A O 1
ATOM 522 N N . TRP A 1 70 ? 16.764 -3.933 -12.641 1.00 81.50 70 TRP A N 1
ATOM 523 C CA . TRP A 1 70 ? 15.332 -3.747 -12.462 1.00 81.50 70 TRP A CA 1
ATOM 524 C C . TRP A 1 70 ? 14.756 -3.040 -13.685 1.00 81.50 70 TRP A C 1
ATOM 526 O O . TRP A 1 70 ? 15.005 -1.857 -13.908 1.00 81.50 70 TRP A O 1
ATOM 536 N N . SER A 1 71 ? 13.961 -3.757 -14.480 1.00 83.25 71 SER A N 1
ATOM 537 C CA . SER A 1 71 ? 13.311 -3.167 -15.652 1.00 83.25 71 SER A CA 1
ATOM 538 C C . SER A 1 71 ? 12.330 -2.068 -15.236 1.00 83.25 71 SER A C 1
ATOM 540 O O . SER A 1 71 ? 11.401 -2.306 -14.455 1.00 83.25 71 SER A O 1
ATOM 542 N N . LEU A 1 72 ? 12.501 -0.880 -15.821 1.00 83.44 72 LEU A N 1
ATOM 543 C CA 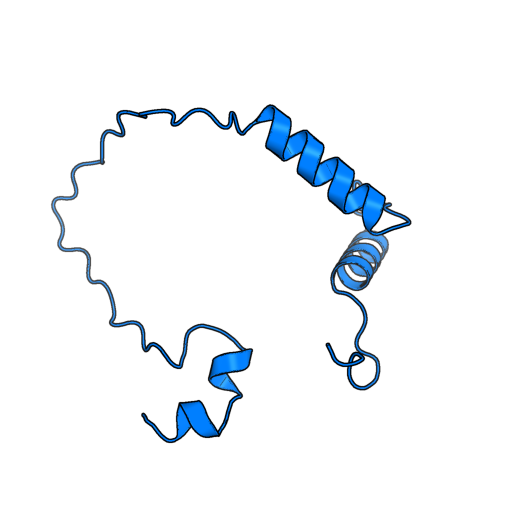. LEU A 1 72 ? 11.658 0.296 -15.594 1.00 83.44 72 LEU A CA 1
ATOM 544 C C . LEU A 1 72 ? 10.160 -0.012 -15.774 1.00 83.44 72 LEU A C 1
ATOM 546 O O . LEU A 1 72 ? 9.319 0.472 -15.018 1.00 83.44 72 LEU A O 1
ATOM 550 N N . TYR A 1 73 ? 9.820 -0.875 -16.735 1.00 88.19 73 TYR A N 1
ATOM 551 C CA . TYR A 1 73 ? 8.435 -1.200 -17.083 1.00 88.19 73 TYR A CA 1
ATOM 552 C C . TYR A 1 73 ? 7.850 -2.383 -16.296 1.00 88.19 73 TYR A C 1
ATOM 554 O O . TYR A 1 73 ? 6.732 -2.828 -16.569 1.00 88.19 73 TYR A O 1
ATOM 562 N N . ARG A 1 74 ? 8.567 -2.903 -15.291 1.00 82.06 74 ARG A N 1
ATOM 563 C CA . ARG A 1 74 ? 8.091 -4.010 -14.438 1.00 82.06 74 ARG A CA 1
ATOM 564 C C . ARG A 1 74 ? 7.938 -3.651 -12.963 1.00 82.06 74 ARG A C 1
ATOM 566 O O . ARG A 1 74 ? 7.602 -4.526 -12.166 1.00 82.06 74 ARG A O 1
ATOM 573 N N . ASP A 1 75 ? 8.064 -2.373 -12.632 1.00 87.25 75 ASP A N 1
ATOM 574 C CA . ASP A 1 75 ? 7.996 -1.840 -11.272 1.00 87.25 75 ASP A CA 1
ATOM 575 C C . ASP A 1 75 ? 6.696 -2.211 -10.527 1.00 87.25 75 ASP A C 1
ATOM 577 O O . ASP A 1 75 ? 6.684 -3.031 -9.604 1.00 87.25 75 ASP A O 1
ATOM 581 N N . ASN A 1 76 ? 5.550 -1.714 -10.990 1.00 90.06 76 ASN A N 1
ATOM 582 C CA . ASN A 1 76 ? 4.277 -1.876 -10.288 1.00 90.06 76 ASN A CA 1
ATOM 583 C C . ASN A 1 76 ? 3.182 -2.508 -11.160 1.00 90.06 76 ASN A C 1
ATOM 585 O O . ASN A 1 76 ? 3.323 -2.699 -12.368 1.00 90.06 76 ASN A O 1
ATOM 589 N N . ALA A 1 77 ? 2.066 -2.865 -10.522 1.00 91.00 77 ALA A N 1
ATOM 590 C CA . ALA A 1 77 ? 0.966 -3.566 -11.177 1.00 91.00 77 ALA A CA 1
ATOM 591 C C . ALA A 1 77 ? 0.277 -2.745 -12.284 1.00 91.00 77 ALA A C 1
ATOM 593 O O . ALA A 1 77 ? -0.256 -3.349 -13.213 1.00 91.00 77 ALA A O 1
ATOM 594 N N . LEU A 1 78 ? 0.281 -1.408 -12.203 1.00 91.25 78 LEU A N 1
ATOM 595 C CA . LEU A 1 78 ? -0.299 -0.554 -13.246 1.00 91.25 78 LEU A CA 1
ATOM 596 C C . LEU A 1 78 ? 0.594 -0.554 -14.483 1.00 91.25 78 LEU A C 1
ATOM 598 O O . LEU A 1 78 ? 0.117 -0.844 -15.577 1.00 91.25 78 LEU A O 1
ATOM 602 N N . VAL A 1 79 ? 1.893 -0.314 -14.295 1.00 91.75 79 VAL A N 1
ATOM 603 C CA . VAL A 1 79 ? 2.877 -0.292 -15.386 1.00 91.75 79 VAL A CA 1
ATOM 604 C C . VAL A 1 79 ? 2.931 -1.651 -16.092 1.00 91.75 79 VAL A C 1
ATOM 606 O O . VAL A 1 79 ? 2.866 -1.704 -17.317 1.00 91.75 79 VAL A O 1
ATOM 609 N N . ARG A 1 80 ? 2.906 -2.758 -15.334 1.00 89.94 80 ARG A N 1
ATOM 610 C CA . ARG A 1 80 ? 2.874 -4.128 -15.882 1.00 89.94 80 ARG A CA 1
ATOM 611 C C . ARG A 1 80 ? 1.632 -4.460 -16.712 1.00 89.94 80 ARG A C 1
ATOM 613 O O . ARG A 1 80 ? 1.686 -5.352 -17.549 1.00 89.94 80 ARG A O 1
ATOM 620 N N . ARG A 1 81 ? 0.502 -3.792 -16.465 1.00 91.69 81 ARG A N 1
ATOM 621 C CA . ARG A 1 81 ? -0.761 -4.011 -17.197 1.00 91.69 81 ARG A CA 1
ATOM 622 C C . ARG A 1 81 ? -0.976 -3.000 -18.323 1.00 91.69 81 ARG A C 1
ATOM 624 O O . ARG A 1 81 ? -1.887 -3.175 -19.130 1.00 91.69 81 ARG A O 1
ATOM 631 N N . ALA A 1 82 ? -0.166 -1.946 -18.383 1.00 92.06 82 ALA A N 1
ATOM 632 C CA . ALA A 1 82 ? -0.254 -0.929 -19.415 1.00 92.06 82 ALA A CA 1
ATOM 633 C C . ALA A 1 82 ? 0.354 -1.456 -20.720 1.00 92.06 82 ALA A C 1
ATOM 635 O O . ALA A 1 82 ? 1.570 -1.458 -20.886 1.00 92.06 82 ALA A O 1
ATOM 636 N N . LYS A 1 83 ? -0.503 -1.871 -21.659 1.00 91.19 83 LYS A N 1
ATOM 637 C CA . LYS A 1 83 ? -0.089 -2.435 -22.955 1.00 91.19 83 LYS A CA 1
ATOM 638 C C . LYS A 1 83 ? 0.941 -1.560 -23.684 1.00 91.19 83 LYS A C 1
ATOM 640 O O . LYS A 1 83 ? 1.989 -2.061 -24.065 1.00 91.19 83 LYS A O 1
ATOM 645 N N . ALA A 1 84 ? 0.696 -0.250 -23.757 1.00 91.56 84 ALA A N 1
ATOM 646 C CA . ALA A 1 84 ? 1.600 0.708 -24.400 1.00 91.56 84 ALA A CA 1
ATOM 647 C C . ALA A 1 84 ? 3.017 0.749 -23.791 1.00 91.56 84 ALA A C 1
ATOM 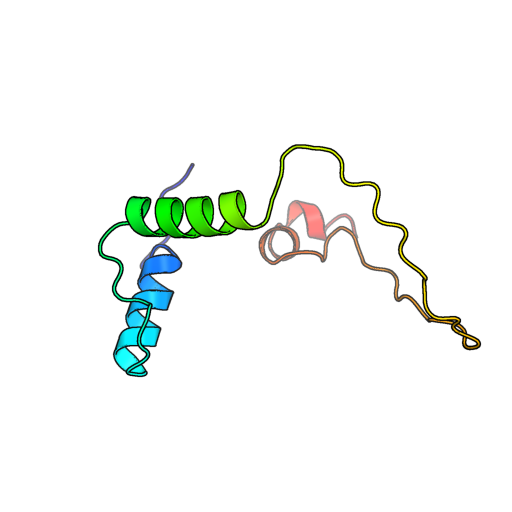649 O O . ALA A 1 84 ? 3.964 1.101 -24.480 1.00 91.56 84 ALA A O 1
ATOM 650 N N . LEU A 1 85 ? 3.172 0.405 -22.506 1.00 88.56 85 LEU A N 1
ATOM 651 C CA . LEU A 1 85 ? 4.475 0.380 -21.833 1.00 88.56 85 LEU A CA 1
ATOM 652 C C . LEU A 1 85 ? 5.173 -0.978 -21.949 1.00 88.56 85 LEU A C 1
ATOM 654 O O . LEU A 1 85 ? 6.384 -1.045 -21.789 1.00 88.56 85 LEU A O 1
ATOM 658 N N . GLN A 1 86 ? 4.422 -2.048 -22.215 1.00 87.81 86 GLN A N 1
ATOM 659 C CA . GLN A 1 86 ? 4.988 -3.385 -22.398 1.00 87.81 86 GLN A CA 1
ATOM 660 C C . GLN A 1 86 ? 5.457 -3.631 -23.838 1.00 87.81 86 GLN A C 1
ATOM 662 O O . GLN A 1 86 ? 6.340 -4.447 -24.036 1.00 87.81 86 GLN A O 1
ATOM 667 N N . GLU A 1 87 ? 4.906 -2.925 -24.831 1.00 85.25 87 GLU A N 1
ATOM 668 C CA . GLU A 1 87 ? 5.332 -3.032 -26.241 1.00 85.25 87 GLU A CA 1
ATOM 669 C C . GLU A 1 87 ? 6.693 -2.368 -26.531 1.00 85.25 87 GLU A C 1
ATOM 671 O O . GLU A 1 87 ? 7.269 -2.597 -27.589 1.00 85.25 87 GLU A O 1
ATOM 676 N N . LEU A 1 88 ? 7.203 -1.538 -25.613 1.00 68.38 88 LEU A N 1
ATOM 677 C CA . LEU A 1 88 ? 8.485 -0.828 -25.743 1.00 68.38 88 LEU A CA 1
ATOM 678 C C . LEU A 1 88 ? 9.696 -1.639 -25.237 1.00 68.38 88 LEU A C 1
ATOM 680 O O . LEU A 1 88 ? 10.815 -1.127 -25.278 1.00 68.38 88 LEU A O 1
ATOM 684 N N . VAL A 1 89 ? 9.471 -2.857 -24.733 1.00 61.84 89 VAL A N 1
ATOM 685 C CA . VAL A 1 89 ? 10.484 -3.780 -24.185 1.00 61.84 89 VAL A CA 1
ATOM 686 C C . VAL A 1 89 ? 10.615 -4.989 -25.092 1.00 61.84 89 VAL A C 1
ATOM 688 O O . VAL A 1 89 ? 11.771 -5.375 -25.364 1.00 61.84 89 VAL A O 1
#

pLDDT: mean 85.91, std 8.55, range [61.38, 96.62]